Protein AF-A0A3M1MGG4-F1 (afdb_monomer_lite)

Radius of gyration: 17.97 Å; chains: 1; bounding box: 42×29×46 Å

pLDDT: mean 87.84, std 11.25, range [44.09, 96.88]

Secondary structure (DSSP, 8-state):
-------HHHHHHHHHHHTTS-S-----S-TTS-EE-SSSEE-HHHHHHHHT--TTPPP-B--TTS--B--HHHHHHHHHHHHHHHHT--GGGHHHHHTTTTHHHHHHHHHHHHHHHHHTTT-HHHHHHHHHHHHHHHHHH--S-S--

Foldseek 3Di:
DDDFDDDVVVVVVVVCVVVVVDPDDDDDDPQVFFGDQPPDTHGPVVSCCSVVDDPPDWDWDDDVLAFTDTDPVSLVVLLLLLLCVVVVHDSVCSVVCCVDPCVVSSVVSSVVSVVLRVVCRRPVVSVVVVVVSSVVSCVVPPPDRPDD

Structure (mmCIF, N/CA/C/O backbone):
data_AF-A0A3M1MGG4-F1
#
_entry.id   AF-A0A3M1MGG4-F1
#
loop_
_atom_site.group_PDB
_atom_site.id
_atom_site.type_symbol
_atom_site.label_atom_id
_atom_site.label_alt_id
_atom_site.label_comp_id
_atom_site.label_asym_id
_atom_site.label_entity_id
_atom_site.label_seq_id
_atom_site.pdbx_PDB_ins_code
_atom_site.Cartn_x
_atom_site.Cartn_y
_atom_site.Cartn_z
_atom_site.occupancy
_atom_site.B_iso_or_equiv
_atom_site.auth_seq_id
_atom_site.auth_comp_id
_atom_site.auth_asym_id
_atom_site.auth_atom_id
_atom_site.pdbx_PDB_model_num
ATOM 1 N N . MET A 1 1 ? -23.788 -18.014 16.847 1.00 44.09 1 MET A N 1
ATOM 2 C CA . MET A 1 1 ? -22.692 -17.072 16.533 1.00 44.09 1 MET A CA 1
ATOM 3 C C . MET A 1 1 ? -23.095 -15.717 17.086 1.00 44.09 1 MET A C 1
ATOM 5 O O . MET A 1 1 ? -24.131 -15.208 16.672 1.00 44.09 1 MET A O 1
ATOM 9 N N . SER A 1 2 ? -22.392 -15.197 18.094 1.00 48.78 2 SER A N 1
ATOM 10 C CA . SER A 1 2 ? -22.711 -13.889 18.675 1.00 48.78 2 SER A CA 1
ATOM 11 C C . SER A 1 2 ? -22.551 -12.807 17.604 1.00 48.78 2 SER A C 1
ATOM 13 O O . SER A 1 2 ? -21.558 -12.780 16.877 1.00 48.78 2 SER A O 1
ATOM 15 N N . GLN A 1 3 ? -23.549 -11.932 17.454 1.00 62.31 3 GLN A N 1
ATOM 16 C CA . GLN A 1 3 ? -23.387 -10.746 16.617 1.00 62.31 3 GLN A CA 1
ATOM 17 C C . GLN A 1 3 ? -22.326 -9.861 17.275 1.00 62.31 3 GLN A C 1
ATOM 19 O O . GLN A 1 3 ? -22.537 -9.362 18.378 1.00 62.31 3 GLN A O 1
ATOM 24 N N . GLY A 1 4 ? -21.178 -9.701 16.617 1.00 71.69 4 GLY A N 1
ATOM 25 C CA . GLY A 1 4 ? -20.136 -8.788 17.074 1.00 71.69 4 GLY A CA 1
ATOM 26 C C . GLY A 1 4 ? -20.618 -7.327 17.127 1.00 71.69 4 GLY A C 1
ATOM 27 O O . GLY A 1 4 ? -21.656 -6.991 16.543 1.00 71.69 4 GLY A O 1
ATOM 28 N N . PRO A 1 5 ? -19.860 -6.434 17.788 1.00 82.19 5 PRO A N 1
ATOM 29 C CA . PRO A 1 5 ? -20.170 -5.011 17.849 1.00 82.19 5 PRO A CA 1
ATOM 30 C C . PRO A 1 5 ? -20.324 -4.405 16.447 1.00 82.19 5 PRO A C 1
ATOM 32 O O . PRO A 1 5 ? -19.544 -4.685 15.531 1.00 82.19 5 PRO A O 1
ATOM 35 N N . LYS A 1 6 ? -21.329 -3.541 16.268 1.00 84.75 6 LYS A N 1
ATOM 36 C CA . LYS A 1 6 ? -21.509 -2.776 15.028 1.00 84.75 6 LYS A CA 1
ATOM 37 C C . LYS A 1 6 ? -20.746 -1.460 15.127 1.00 84.75 6 LYS A C 1
ATOM 39 O O . LYS A 1 6 ? -21.097 -0.583 15.906 1.00 84.75 6 LYS A O 1
ATOM 44 N N . TYR A 1 7 ? -19.719 -1.321 14.299 1.00 91.69 7 TYR A N 1
ATOM 45 C CA . TYR A 1 7 ? -18.889 -0.122 14.241 1.00 91.69 7 TYR A CA 1
ATOM 46 C C . TYR A 1 7 ? -19.455 0.894 13.239 1.00 91.69 7 TYR A C 1
ATOM 48 O O . TYR A 1 7 ? -19.267 0.755 12.028 1.00 91.69 7 TYR A O 1
ATOM 56 N N . GLU A 1 8 ? -20.135 1.936 13.729 1.00 91.69 8 GLU A N 1
ATOM 57 C CA . GLU A 1 8 ? -20.734 2.974 12.868 1.00 91.69 8 GLU A CA 1
ATOM 58 C C . GLU A 1 8 ? -19.691 3.721 12.020 1.00 91.69 8 GLU A C 1
ATOM 60 O O . GLU A 1 8 ? -19.950 4.019 10.851 1.00 91.69 8 GLU A O 1
ATOM 65 N N . PHE A 1 9 ? -18.478 3.946 12.544 1.00 92.62 9 PHE A N 1
ATOM 66 C CA . PHE A 1 9 ? -17.394 4.551 11.758 1.00 92.62 9 PHE A CA 1
ATOM 67 C C . PHE A 1 9 ? -17.061 3.704 10.521 1.00 92.62 9 PHE A C 1
ATOM 69 O O . PHE A 1 9 ? -16.896 4.242 9.427 1.00 92.62 9 PHE A O 1
ATOM 76 N N . PHE A 1 10 ? -17.029 2.374 10.671 1.00 92.25 10 PHE A N 1
ATOM 77 C CA . PHE A 1 10 ? -16.714 1.459 9.581 1.00 92.25 10 PHE A CA 1
ATOM 78 C C . PHE A 1 10 ? -17.848 1.414 8.553 1.00 92.25 10 PHE A C 1
ATOM 80 O O . PHE A 1 10 ? -17.601 1.440 7.351 1.00 92.25 10 PHE A O 1
ATOM 87 N N . LYS A 1 11 ? -19.105 1.429 9.010 1.00 91.44 11 LYS A N 1
ATOM 88 C CA . LYS A 1 11 ? -20.278 1.523 8.128 1.00 91.44 11 LYS A CA 1
ATOM 89 C C . LYS A 1 11 ? -20.255 2.805 7.290 1.00 91.44 11 LYS A C 1
ATOM 91 O O . LYS A 1 11 ? -20.558 2.768 6.097 1.00 91.44 11 LYS A O 1
ATOM 96 N N . ARG A 1 12 ? -19.879 3.935 7.897 1.00 93.50 12 ARG A N 1
ATOM 97 C CA . ARG A 1 12 ? -19.726 5.217 7.198 1.00 93.50 12 ARG A CA 1
ATOM 98 C C . ARG A 1 12 ? -18.561 5.183 6.209 1.00 93.50 12 ARG A C 1
ATOM 100 O O . ARG A 1 12 ? -18.747 5.613 5.074 1.00 93.50 12 ARG A O 1
ATOM 107 N N . LEU A 1 13 ? -17.415 4.631 6.610 1.00 92.69 13 LEU A N 1
ATOM 108 C CA . LEU A 1 13 ? -16.254 4.413 5.743 1.00 92.69 13 LEU A CA 1
ATOM 109 C C . LEU A 1 13 ? -16.649 3.607 4.500 1.00 92.69 13 LEU A C 1
ATOM 111 O O . LEU A 1 13 ? -16.473 4.092 3.385 1.00 92.69 13 LEU A O 1
ATOM 115 N N . ALA A 1 14 ? -17.255 2.431 4.681 1.00 89.56 14 ALA A N 1
ATOM 116 C CA . ALA A 1 14 ? -17.663 1.561 3.580 1.00 89.56 14 ALA A CA 1
ATOM 117 C C . ALA A 1 14 ? -18.642 2.261 2.626 1.00 89.56 14 ALA A C 1
ATOM 119 O O . ALA A 1 14 ? -18.489 2.181 1.411 1.00 89.56 14 ALA A O 1
ATOM 120 N N . ARG A 1 15 ? -19.611 3.016 3.164 1.00 91.12 15 ARG A N 1
ATOM 121 C CA . ARG A 1 15 ? -20.554 3.795 2.349 1.00 91.12 15 ARG A CA 1
ATOM 122 C C . ARG A 1 15 ? -19.852 4.856 1.499 1.00 91.12 15 ARG A C 1
ATOM 124 O O . ARG A 1 15 ? -20.163 4.963 0.319 1.00 91.12 15 ARG A O 1
ATOM 131 N N . ILE A 1 16 ? -18.937 5.632 2.085 1.00 91.75 16 ILE A N 1
ATOM 132 C CA . ILE A 1 16 ? -18.217 6.707 1.380 1.00 91.75 16 ILE A CA 1
ATOM 133 C C . ILE A 1 16 ? -17.399 6.134 0.222 1.00 91.75 16 ILE A C 1
ATOM 135 O O . ILE A 1 16 ? -17.457 6.669 -0.887 1.00 91.75 16 ILE A O 1
ATOM 139 N N . ILE A 1 17 ? -16.662 5.046 0.474 1.00 86.81 17 ILE A N 1
ATOM 140 C CA . ILE A 1 17 ? -15.829 4.414 -0.551 1.00 86.81 17 ILE A CA 1
ATOM 141 C C . ILE A 1 17 ? -16.705 3.814 -1.658 1.00 86.81 17 ILE A C 1
ATOM 143 O O . ILE A 1 17 ? -16.496 4.129 -2.827 1.00 86.81 17 ILE A O 1
ATOM 147 N N . ASN A 1 18 ? -17.709 3.004 -1.306 1.00 83.94 18 ASN A N 1
ATOM 148 C CA . ASN A 1 18 ? -18.535 2.290 -2.289 1.00 83.94 18 ASN A CA 1
ATOM 149 C C . ASN A 1 18 ? -19.397 3.235 -3.138 1.00 83.94 18 ASN A C 1
ATOM 151 O O . ASN A 1 18 ? -19.693 2.942 -4.291 1.00 83.94 18 ASN A O 1
ATOM 155 N N . ALA A 1 19 ? -19.786 4.390 -2.593 1.00 87.69 19 ALA A N 1
ATOM 156 C CA . ALA A 1 19 ? -20.484 5.425 -3.351 1.00 87.69 19 ALA A CA 1
ATOM 157 C C . ALA A 1 19 ? -19.542 6.264 -4.239 1.00 87.69 19 ALA A C 1
ATOM 159 O O . ALA A 1 19 ? -20.005 7.175 -4.922 1.00 87.69 19 ALA A O 1
ATOM 160 N N . GLY A 1 20 ? -18.226 6.020 -4.199 1.00 84.44 20 GLY A N 1
ATOM 161 C CA . GLY A 1 20 ? -17.229 6.801 -4.932 1.00 84.44 20 GLY A CA 1
ATOM 162 C C . GLY A 1 20 ? -17.125 8.261 -4.479 1.00 84.44 20 GLY A C 1
ATOM 163 O O . GLY A 1 20 ? -16.536 9.075 -5.187 1.00 84.44 20 GLY A O 1
ATOM 164 N N . GLN A 1 21 ? -17.686 8.601 -3.313 1.00 88.06 21 GLN A N 1
ATOM 165 C CA . GLN A 1 21 ? -17.761 9.977 -2.808 1.00 88.06 21 GLN A CA 1
ATOM 166 C C . GLN A 1 21 ? -16.386 10.525 -2.429 1.00 88.06 21 GLN A C 1
ATOM 168 O O . GLN A 1 21 ? -16.125 11.714 -2.590 1.00 88.06 21 GLN A O 1
ATOM 173 N N . SER A 1 22 ? -15.504 9.664 -1.918 1.00 88.44 22 SER A N 1
ATOM 174 C CA . SER A 1 22 ? -14.121 10.021 -1.626 1.00 88.44 22 SER A CA 1
ATOM 175 C C . SER A 1 22 ? -13.185 8.838 -1.845 1.00 88.44 22 SER A C 1
ATOM 177 O O . SER A 1 22 ? -13.557 7.681 -1.662 1.00 88.44 22 SER A O 1
ATOM 179 N N . ARG A 1 23 ? -11.939 9.157 -2.202 1.00 81.88 23 ARG A N 1
ATOM 180 C CA . ARG A 1 23 ? -10.812 8.214 -2.313 1.00 81.88 23 ARG A CA 1
ATOM 181 C C . ARG A 1 23 ? -9.812 8.350 -1.162 1.00 81.88 23 ARG A C 1
ATOM 183 O O . ARG A 1 23 ? -8.827 7.625 -1.127 1.00 81.88 23 ARG A O 1
ATOM 190 N N . SER A 1 24 ? -10.049 9.296 -0.254 1.00 88.94 24 SER A N 1
ATOM 191 C CA . SER A 1 24 ? -9.250 9.521 0.948 1.00 88.94 24 SER A CA 1
ATOM 192 C C . SER A 1 24 ? -10.174 9.649 2.150 1.00 88.94 24 SER A C 1
ATOM 194 O O . SER A 1 24 ? -11.184 10.359 2.099 1.00 88.94 24 SER A O 1
ATOM 196 N N . ILE A 1 25 ? -9.854 8.931 3.220 1.00 91.38 25 ILE A N 1
ATOM 197 C CA . ILE A 1 25 ? -10.637 8.919 4.452 1.00 91.38 25 ILE A CA 1
ATOM 198 C C . ILE A 1 25 ? -9.675 9.113 5.609 1.00 91.38 25 ILE A C 1
ATOM 200 O O . ILE A 1 25 ? -8.713 8.365 5.759 1.00 91.38 25 ILE A O 1
ATOM 204 N N . ILE A 1 26 ? -9.968 10.112 6.434 1.00 93.00 26 ILE A N 1
ATOM 205 C CA . ILE A 1 26 ? -9.280 10.338 7.698 1.00 93.00 26 ILE A CA 1
ATOM 206 C C . ILE A 1 26 ? -10.158 9.737 8.791 1.00 93.00 26 ILE A C 1
ATOM 208 O O . ILE A 1 26 ? -11.330 10.090 8.919 1.00 93.00 26 ILE A O 1
ATOM 212 N N . VAL A 1 27 ? -9.590 8.807 9.554 1.00 91.12 27 VAL A N 1
ATOM 213 C CA . VAL A 1 27 ? -10.222 8.218 10.737 1.00 91.12 27 VAL A CA 1
ATOM 214 C C . VAL A 1 27 ? -9.554 8.826 11.966 1.00 91.12 27 VAL A C 1
ATOM 216 O O . VAL A 1 27 ? -8.329 8.847 12.052 1.00 91.12 27 VAL A O 1
ATOM 219 N N . SER A 1 28 ? -10.350 9.335 12.902 1.00 92.12 28 SER A N 1
ATOM 220 C CA . SER A 1 28 ? -9.887 9.947 14.150 1.00 92.12 28 SER A CA 1
ATOM 221 C C . SER A 1 28 ? -10.726 9.468 15.340 1.00 92.12 28 SER A C 1
ATOM 223 O O . SER A 1 28 ? -11.808 8.906 15.154 1.00 92.12 28 SER A O 1
ATOM 225 N N . GLY A 1 29 ? -10.218 9.666 16.561 1.00 90.44 29 GLY A N 1
ATOM 226 C CA . GLY A 1 29 ? -10.838 9.215 17.813 1.00 90.44 29 GLY A CA 1
ATOM 227 C C . GLY A 1 29 ? -9.914 8.289 18.608 1.00 90.44 29 GLY A C 1
ATOM 228 O O . GLY A 1 29 ? -8.692 8.423 18.531 1.00 90.44 29 GLY A O 1
ATOM 229 N N . ASN A 1 30 ? -10.491 7.333 19.340 1.00 90.88 30 ASN A N 1
ATOM 230 C CA . ASN A 1 30 ? -9.749 6.356 20.144 1.00 90.88 30 ASN A CA 1
ATOM 231 C C . ASN A 1 30 ? -9.112 5.264 19.263 1.00 90.88 30 ASN A C 1
ATOM 233 O O . ASN A 1 30 ? -9.511 4.103 19.272 1.00 90.88 30 ASN A O 1
ATOM 237 N N . VAL A 1 31 ? -8.114 5.635 18.461 1.00 88.38 31 VAL A N 1
ATOM 238 C CA . VAL A 1 31 ? -7.442 4.720 17.517 1.00 88.38 31 VAL A CA 1
ATOM 239 C C . VAL A 1 31 ? -6.660 3.590 18.201 1.00 88.38 31 VAL A C 1
ATOM 241 O O . VAL A 1 31 ? -6.323 2.606 17.545 1.00 88.38 31 VAL A O 1
ATOM 244 N N . ASN A 1 32 ? -6.402 3.727 19.505 1.00 89.38 32 ASN A N 1
ATOM 245 C CA . ASN A 1 32 ? -5.707 2.743 20.337 1.00 89.38 32 ASN A CA 1
ATOM 246 C C . ASN A 1 32 ? -6.648 1.700 20.965 1.00 89.38 32 ASN A C 1
ATOM 248 O O . ASN A 1 32 ? -6.165 0.782 21.626 1.00 89.38 32 ASN A O 1
ATOM 252 N N . ASP A 1 33 ? -7.964 1.826 20.771 1.00 94.19 33 ASP A N 1
ATOM 253 C CA . ASP A 1 33 ? -8.922 0.825 21.236 1.00 94.19 33 ASP A CA 1
ATOM 254 C C . ASP A 1 33 ? -8.776 -0.485 20.444 1.00 94.19 33 ASP A C 1
ATOM 256 O O . ASP A 1 33 ? -8.196 -0.545 19.353 1.00 94.19 33 ASP A O 1
ATOM 260 N N . LEU A 1 34 ? -9.339 -1.559 20.998 1.00 94.69 34 LEU A N 1
ATOM 261 C CA . LEU A 1 34 ? -9.438 -2.840 20.312 1.00 94.69 34 LEU A CA 1
ATOM 262 C C . LEU A 1 34 ? -10.799 -2.992 19.625 1.00 94.69 34 LEU A C 1
ATOM 264 O O . LEU A 1 34 ? -11.851 -2.672 20.179 1.00 94.69 34 LEU A O 1
ATOM 268 N N . PHE A 1 35 ? -10.776 -3.559 18.424 1.00 94.62 35 PHE A N 1
ATOM 269 C CA . PHE A 1 35 ? -11.930 -3.769 17.561 1.00 94.62 35 PHE A CA 1
ATOM 270 C C . PHE A 1 35 ? -12.114 -5.265 17.307 1.00 94.62 35 PHE A C 1
ATOM 272 O O . PHE A 1 35 ? -11.180 -5.961 16.920 1.00 94.62 35 PHE A O 1
ATOM 279 N N . PHE A 1 36 ? -13.323 -5.770 17.519 1.00 93.81 36 PHE A N 1
ATOM 280 C CA . PHE A 1 36 ? -13.685 -7.155 17.269 1.00 93.81 36 PHE A CA 1
ATOM 281 C C . PHE A 1 36 ? -13.852 -7.392 15.767 1.00 93.81 36 PHE A C 1
ATOM 283 O O . PHE A 1 36 ? -14.742 -6.825 15.127 1.00 93.81 36 PHE A O 1
ATOM 290 N N . ASP A 1 37 ? -13.007 -8.237 15.192 1.00 89.62 37 ASP A N 1
ATOM 291 C CA . ASP A 1 37 ? -12.994 -8.508 13.751 1.00 89.62 37 ASP A CA 1
ATOM 292 C C . ASP A 1 37 ? -13.900 -9.671 13.311 1.00 89.62 37 ASP A C 1
ATOM 294 O O . ASP A 1 37 ? -14.031 -9.928 12.113 1.00 89.62 37 ASP A O 1
ATOM 298 N N . GLY A 1 38 ? -14.567 -10.323 14.265 1.00 87.38 38 GLY A N 1
ATOM 299 C CA . GLY A 1 38 ? -15.361 -11.537 14.068 1.00 87.38 38 GLY A CA 1
ATOM 300 C C . GLY A 1 38 ? -14.805 -12.737 14.835 1.00 87.38 38 GLY A C 1
ATOM 301 O O . GLY A 1 38 ? -15.567 -13.647 15.152 1.00 87.38 38 GLY A O 1
ATOM 302 N N . GLU A 1 39 ? -13.519 -12.699 15.185 1.00 90.44 39 GLU A N 1
ATOM 303 C CA . GLU A 1 39 ? -12.828 -13.753 15.931 1.00 90.44 39 GLU A CA 1
ATOM 304 C C . GLU A 1 39 ? -12.145 -13.198 17.185 1.00 90.44 39 GLU A C 1
ATOM 306 O O . GLU A 1 39 ? -12.321 -13.740 18.272 1.00 90.44 39 GLU A O 1
ATOM 311 N N . ASN A 1 40 ? -11.393 -12.100 17.049 1.00 93.69 40 ASN A N 1
ATOM 312 C CA . ASN A 1 40 ? -10.548 -11.542 18.101 1.00 93.69 40 ASN A CA 1
ATOM 313 C C . ASN A 1 40 ? -10.708 -10.021 18.211 1.00 93.69 40 ASN A C 1
ATOM 315 O O . ASN A 1 40 ? -11.074 -9.333 17.256 1.00 93.69 40 ASN A O 1
ATOM 319 N N . TYR A 1 41 ? -10.388 -9.484 19.388 1.00 94.94 41 TYR A N 1
ATOM 320 C CA . TYR A 1 41 ? -10.197 -8.049 19.583 1.00 94.94 41 TYR A CA 1
ATOM 321 C C . TYR A 1 41 ? -8.793 -7.657 19.117 1.00 94.94 41 TYR A C 1
ATOM 323 O O . TYR A 1 41 ? -7.800 -8.109 19.685 1.00 94.94 41 TYR A O 1
ATOM 331 N N . VAL A 1 42 ? -8.710 -6.833 18.072 1.00 95.44 42 VAL A N 1
ATOM 332 C CA . VAL A 1 42 ? -7.455 -6.449 17.412 1.00 95.44 42 VAL A CA 1
ATOM 333 C C . VAL A 1 42 ? -7.339 -4.926 17.268 1.00 95.44 42 VAL A C 1
ATOM 335 O O . VAL A 1 42 ? -8.361 -4.241 17.233 1.00 95.44 42 VAL A O 1
ATOM 338 N N . PRO A 1 43 ? -6.126 -4.359 17.149 1.00 95.56 43 PRO A N 1
ATOM 339 C CA . PRO A 1 43 ? -5.958 -2.930 16.888 1.00 95.56 43 PRO A CA 1
ATOM 340 C C . PRO A 1 43 ? -6.601 -2.479 15.565 1.00 95.56 43 PRO A C 1
ATOM 342 O O . PRO A 1 43 ? -6.878 -3.289 14.674 1.00 95.56 43 PRO A O 1
ATOM 345 N N . LEU A 1 44 ? -6.776 -1.163 15.401 1.00 94.50 44 LEU A N 1
ATOM 346 C CA . LEU A 1 44 ? -7.452 -0.563 14.242 1.00 94.50 44 LEU A CA 1
ATOM 347 C C . LEU A 1 44 ? -6.871 -1.007 12.889 1.00 94.50 44 LEU A C 1
ATOM 349 O O . LEU A 1 44 ? -7.626 -1.312 11.967 1.00 94.50 44 LEU A O 1
ATOM 353 N N . VAL A 1 45 ? -5.543 -1.053 12.751 1.00 93.94 45 VAL A N 1
ATOM 354 C CA . VAL A 1 45 ? -4.888 -1.387 11.473 1.00 93.94 45 VAL A CA 1
ATOM 355 C C . VAL A 1 45 ? -5.184 -2.837 11.042 1.00 93.94 45 VAL A C 1
ATOM 357 O O . VAL A 1 45 ? -5.715 -3.014 9.943 1.00 93.94 45 VAL A O 1
ATOM 360 N N . PRO A 1 46 ? -4.939 -3.878 11.868 1.00 93.88 46 PRO A N 1
ATOM 361 C CA . PRO A 1 46 ? -5.379 -5.244 11.569 1.00 93.88 46 PRO A CA 1
ATOM 362 C C . PRO A 1 46 ? -6.881 -5.372 11.301 1.00 93.88 46 PRO A C 1
ATOM 364 O O . PRO A 1 46 ? -7.274 -6.081 10.372 1.00 93.88 46 PRO A O 1
ATOM 367 N N . PHE A 1 47 ? -7.717 -4.665 12.071 1.00 94.88 47 PHE A N 1
ATOM 368 C CA . PHE A 1 47 ? -9.164 -4.648 11.857 1.00 94.88 47 PHE A CA 1
ATOM 369 C C . PHE A 1 47 ? -9.515 -4.134 10.452 1.00 94.88 47 PHE A C 1
ATOM 371 O O . PHE A 1 47 ? -10.246 -4.794 9.710 1.00 94.88 47 PHE A O 1
ATOM 378 N N . LEU A 1 48 ? -8.957 -2.987 10.049 1.00 93.19 48 LEU A N 1
ATOM 379 C CA . LEU A 1 48 ? -9.190 -2.400 8.730 1.00 93.19 48 LEU A CA 1
ATOM 380 C C . LEU A 1 48 ? -8.662 -3.293 7.607 1.00 93.19 48 LEU A C 1
ATOM 382 O O . LEU A 1 48 ? -9.376 -3.495 6.626 1.00 93.19 48 LEU A O 1
ATOM 386 N N . LEU A 1 49 ? -7.466 -3.872 7.750 1.00 92.88 49 LEU A N 1
ATOM 387 C CA . LEU A 1 49 ? -6.905 -4.799 6.762 1.00 92.88 49 LEU A CA 1
ATOM 388 C C . LEU A 1 49 ? -7.843 -5.977 6.496 1.00 92.88 49 LEU A C 1
ATOM 390 O O . LEU A 1 49 ? -8.177 -6.243 5.342 1.00 92.88 49 LEU A O 1
ATOM 394 N N . ARG A 1 50 ? -8.336 -6.636 7.552 1.00 91.88 50 ARG A N 1
ATOM 395 C CA . ARG A 1 50 ? -9.274 -7.762 7.423 1.00 91.88 50 ARG A CA 1
ATOM 396 C C . ARG A 1 50 ? -10.584 -7.331 6.766 1.00 91.88 50 ARG A C 1
ATOM 398 O O . ARG A 1 50 ? -11.054 -7.984 5.840 1.00 91.88 50 ARG A O 1
ATOM 405 N N . ARG A 1 51 ? -11.167 -6.219 7.219 1.00 89.88 51 ARG A N 1
ATOM 406 C CA . ARG A 1 51 ? -12.510 -5.779 6.802 1.00 89.88 51 ARG A CA 1
ATOM 407 C C . ARG A 1 51 ? -12.551 -5.115 5.426 1.00 89.88 51 ARG A C 1
ATOM 409 O O . ARG A 1 51 ? -13.625 -5.030 4.840 1.00 89.88 51 ARG A O 1
ATOM 416 N N . THR A 1 52 ? -11.413 -4.650 4.915 1.00 89.81 52 THR A N 1
ATOM 417 C CA . THR A 1 52 ? -11.297 -4.020 3.585 1.00 89.81 52 THR A CA 1
ATOM 418 C C . THR A 1 52 ? -10.617 -4.920 2.554 1.00 89.81 52 THR A C 1
ATOM 420 O O . THR A 1 52 ? -10.322 -4.477 1.445 1.00 89.81 52 THR A O 1
ATOM 423 N N . ARG A 1 53 ? -10.368 -6.191 2.895 1.00 89.38 53 ARG A N 1
ATOM 424 C CA . ARG A 1 53 ? -9.752 -7.150 1.981 1.00 89.38 53 ARG A CA 1
ATOM 425 C C . ARG A 1 53 ? -10.710 -7.476 0.839 1.00 89.38 53 ARG A C 1
ATOM 427 O O . ARG A 1 53 ? -11.733 -8.122 1.048 1.00 89.38 53 ARG A O 1
ATOM 434 N N . VAL A 1 54 ? -10.339 -7.081 -0.374 1.00 85.62 54 VAL A N 1
ATOM 435 C CA . VAL A 1 54 ? -11.095 -7.380 -1.593 1.00 85.62 54 VAL A CA 1
ATOM 436 C C . VAL A 1 54 ? -10.184 -8.014 -2.629 1.00 85.62 54 VAL A C 1
ATOM 438 O O . VAL A 1 54 ? -9.032 -7.615 -2.802 1.00 85.62 54 VAL A O 1
ATOM 441 N N . ARG A 1 55 ? -10.702 -9.043 -3.308 1.00 83.56 55 ARG A N 1
ATOM 442 C CA . ARG A 1 55 ? -9.963 -9.774 -4.336 1.00 83.56 55 ARG A CA 1
ATOM 443 C C . ARG A 1 55 ? -9.516 -8.812 -5.438 1.00 83.56 55 ARG A C 1
ATOM 445 O O . ARG A 1 55 ? -10.304 -8.018 -5.930 1.00 83.56 55 ARG A O 1
ATOM 452 N N . GLY A 1 56 ? -8.248 -8.911 -5.827 1.00 82.88 56 GLY A N 1
ATOM 453 C CA . GLY A 1 56 ? -7.671 -8.088 -6.891 1.00 82.88 56 GLY A CA 1
ATOM 454 C C . GLY A 1 56 ? -7.070 -6.762 -6.419 1.00 82.88 56 GLY A C 1
ATOM 455 O O . GLY A 1 56 ? -6.234 -6.222 -7.137 1.00 82.88 56 GLY A O 1
ATOM 456 N N . LEU A 1 57 ? -7.394 -6.287 -5.210 1.00 86.75 57 LEU A N 1
ATOM 457 C CA . LEU A 1 57 ? -6.786 -5.085 -4.637 1.00 86.75 57 LEU A CA 1
ATOM 458 C C . LEU A 1 57 ? -5.579 -5.432 -3.764 1.00 86.75 57 LEU A C 1
ATOM 460 O O . LEU A 1 57 ? -5.622 -6.364 -2.965 1.00 86.75 57 LEU A O 1
ATOM 464 N N . ILE A 1 58 ? -4.515 -4.646 -3.916 1.00 91.44 58 ILE A N 1
ATOM 465 C CA . ILE A 1 58 ? -3.305 -4.732 -3.098 1.00 91.44 58 ILE A CA 1
ATOM 466 C C . ILE A 1 58 ? -3.458 -3.776 -1.915 1.00 91.44 58 ILE A C 1
ATOM 468 O O . ILE A 1 58 ? -3.712 -2.585 -2.105 1.00 91.44 58 ILE A O 1
ATOM 472 N N . GLN A 1 59 ? -3.301 -4.296 -0.698 1.00 93.19 59 GLN A N 1
ATOM 473 C CA . GLN A 1 59 ? -3.301 -3.494 0.523 1.00 93.19 59 GLN A CA 1
ATOM 4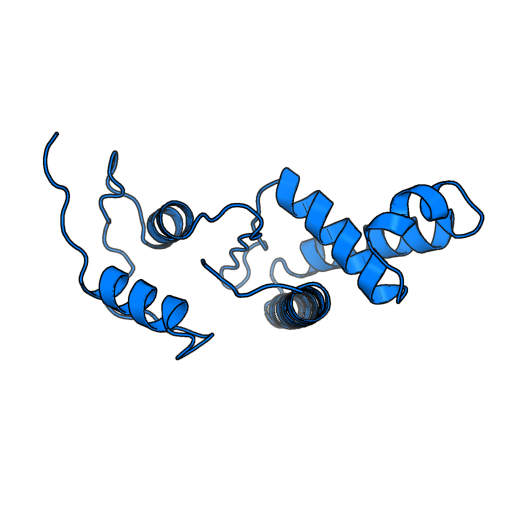74 C C . GLN A 1 59 ? -1.864 -3.171 0.929 1.00 93.19 59 GLN A C 1
ATOM 476 O O . GLN A 1 59 ? -1.022 -4.061 1.046 1.00 93.19 59 GLN A O 1
ATOM 481 N N . ILE A 1 60 ? -1.603 -1.888 1.164 1.00 95.00 60 ILE A N 1
ATOM 482 C CA . ILE A 1 60 ? -0.305 -1.378 1.599 1.00 95.00 60 ILE A CA 1
ATOM 483 C C . ILE A 1 60 ? -0.512 -0.641 2.914 1.00 95.00 60 ILE A C 1
ATOM 485 O O . ILE A 1 60 ? -1.424 0.178 3.030 1.00 95.00 60 ILE A O 1
ATOM 489 N N . VAL A 1 61 ? 0.340 -0.923 3.894 1.00 95.81 61 VAL A N 1
ATOM 490 C CA . VAL A 1 61 ? 0.364 -0.217 5.174 1.00 95.81 61 VAL A CA 1
ATOM 491 C C . VAL A 1 61 ? 1.686 0.500 5.318 1.00 95.81 61 VAL A C 1
ATOM 493 O O . VAL A 1 61 ? 2.747 -0.086 5.120 1.00 95.81 61 VAL A O 1
ATOM 496 N N . TYR A 1 62 ? 1.615 1.762 5.706 1.00 96.25 62 TYR A N 1
ATOM 497 C CA . TYR A 1 62 ? 2.776 2.541 6.079 1.00 96.25 62 TYR A CA 1
ATOM 498 C C . TYR A 1 62 ? 2.492 3.237 7.406 1.00 96.25 62 TYR A C 1
ATOM 500 O O . TYR A 1 62 ? 1.448 3.865 7.582 1.00 96.25 62 TYR A O 1
ATOM 508 N N . GLU A 1 63 ? 3.430 3.094 8.331 1.00 93.88 63 GLU A N 1
ATOM 509 C CA . GLU A 1 63 ? 3.470 3.806 9.602 1.00 93.88 63 GLU A CA 1
ATOM 510 C C . GLU A 1 63 ? 4.674 4.744 9.559 1.00 93.88 63 GLU A C 1
ATOM 512 O O . GLU A 1 63 ? 5.693 4.401 8.962 1.00 93.88 63 GLU A O 1
ATOM 517 N N . LEU A 1 64 ? 4.562 5.932 10.155 1.00 93.44 64 LEU A N 1
ATOM 518 C CA . LEU A 1 64 ? 5.604 6.954 10.061 1.00 93.44 64 LEU A CA 1
ATOM 519 C C . LEU A 1 64 ? 6.970 6.395 10.490 1.00 93.44 64 LEU A C 1
ATOM 521 O O . LEU A 1 64 ? 7.098 5.854 11.585 1.00 93.44 64 LEU A O 1
ATOM 525 N N . ASN A 1 65 ? 7.977 6.547 9.625 1.00 91.88 65 ASN A N 1
ATOM 526 C CA . ASN A 1 65 ? 9.343 6.025 9.783 1.00 91.88 65 ASN A CA 1
ATOM 527 C C . ASN A 1 65 ? 9.461 4.488 9.822 1.00 91.88 65 ASN A C 1
ATOM 529 O O . ASN A 1 65 ? 10.573 3.967 9.897 1.00 91.88 65 ASN A O 1
ATOM 533 N N . GLY A 1 66 ? 8.348 3.762 9.742 1.00 93.69 66 GLY A N 1
ATOM 534 C CA . GLY A 1 66 ? 8.310 2.311 9.651 1.00 93.69 66 GLY A CA 1
ATOM 535 C C . GLY A 1 66 ? 8.475 1.798 8.216 1.00 93.69 66 GLY A C 1
ATOM 536 O O . GLY A 1 66 ? 8.520 2.573 7.259 1.00 93.69 66 GLY A O 1
ATOM 537 N N . PRO A 1 67 ? 8.555 0.471 8.038 1.00 95.12 67 PRO A N 1
ATOM 538 C CA . PRO A 1 67 ? 8.577 -0.132 6.716 1.00 95.12 67 PRO A CA 1
ATOM 539 C C . PRO A 1 67 ? 7.212 -0.038 6.034 1.00 95.12 67 PRO A C 1
ATOM 541 O O . PRO A 1 67 ? 6.160 -0.093 6.676 1.00 95.12 67 PRO A O 1
ATOM 544 N N . ILE A 1 68 ? 7.233 0.012 4.704 1.00 96.31 68 ILE A N 1
ATOM 545 C CA . ILE A 1 68 ? 6.038 -0.213 3.893 1.00 96.31 68 ILE A CA 1
ATOM 546 C C . ILE A 1 68 ? 5.731 -1.713 3.933 1.00 96.31 68 ILE A C 1
ATOM 548 O O . ILE A 1 68 ? 6.508 -2.529 3.438 1.00 96.31 68 ILE A O 1
ATOM 552 N N . ARG A 1 69 ? 4.604 -2.083 4.543 1.00 94.94 69 ARG A N 1
ATOM 553 C CA . ARG A 1 69 ? 4.168 -3.473 4.718 1.00 94.94 69 ARG A CA 1
ATOM 554 C C . ARG A 1 69 ? 3.110 -3.846 3.685 1.00 94.94 69 ARG A C 1
ATOM 556 O O . ARG A 1 69 ? 2.179 -3.085 3.431 1.00 94.94 69 ARG A O 1
ATOM 563 N N . MET A 1 70 ? 3.236 -5.048 3.138 1.00 94.50 70 MET A N 1
ATOM 564 C CA . MET A 1 70 ? 2.284 -5.701 2.235 1.00 94.50 70 MET A CA 1
ATOM 565 C C . MET A 1 70 ? 2.514 -7.218 2.289 1.00 94.50 70 MET A C 1
ATOM 567 O O . MET A 1 70 ? 3.506 -7.658 2.870 1.00 94.50 70 MET A O 1
ATOM 571 N N . SER A 1 71 ? 1.613 -8.019 1.716 1.00 91.56 71 SER A N 1
ATOM 572 C CA . SER A 1 71 ? 1.856 -9.463 1.584 1.00 91.56 71 SER A CA 1
ATOM 573 C C . SER A 1 71 ? 2.961 -9.735 0.555 1.00 91.56 71 SER A C 1
ATOM 575 O O . SER A 1 71 ? 3.088 -8.977 -0.407 1.00 91.56 71 SER A O 1
ATOM 577 N N . ASP A 1 72 ? 3.726 -10.820 0.704 1.00 89.88 72 ASP A N 1
ATOM 578 C CA . ASP A 1 72 ? 4.786 -11.167 -0.260 1.00 89.88 72 ASP A CA 1
ATOM 579 C C . ASP A 1 72 ? 4.223 -11.375 -1.673 1.00 89.88 72 ASP A C 1
ATOM 581 O O . ASP A 1 72 ? 4.758 -10.851 -2.649 1.00 89.88 72 ASP A O 1
ATOM 585 N N . SER A 1 73 ? 3.061 -12.029 -1.780 1.00 90.44 73 SER A N 1
ATOM 586 C CA . SER A 1 73 ? 2.369 -12.204 -3.060 1.00 90.44 73 SER A CA 1
ATOM 587 C C . SER A 1 73 ? 1.961 -10.881 -3.706 1.00 90.44 73 SER A C 1
ATOM 589 O O . SER A 1 73 ? 2.008 -10.744 -4.928 1.00 90.44 73 SER A O 1
ATOM 591 N N . ASP A 1 74 ? 1.544 -9.895 -2.908 1.00 93.19 74 ASP A N 1
ATOM 592 C CA . ASP A 1 74 ? 1.192 -8.581 -3.439 1.00 93.19 74 ASP A CA 1
ATOM 593 C C . ASP A 1 74 ? 2.433 -7.752 -3.762 1.00 93.19 74 ASP A C 1
ATOM 595 O O . ASP A 1 74 ? 2.400 -6.975 -4.714 1.00 93.19 74 ASP A O 1
ATOM 599 N N . ARG A 1 75 ? 3.536 -7.945 -3.030 1.00 94.19 75 ARG A N 1
ATOM 600 C CA . ARG A 1 75 ? 4.816 -7.290 -3.304 1.00 94.19 75 ARG A CA 1
ATOM 601 C C . ARG A 1 75 ? 5.333 -7.644 -4.688 1.00 94.19 75 ARG A C 1
ATOM 603 O O . ARG A 1 75 ? 5.679 -6.738 -5.440 1.00 94.19 75 ARG A O 1
ATOM 610 N N . ASP A 1 76 ? 5.354 -8.927 -5.042 1.00 92.38 76 ASP A N 1
ATOM 611 C CA . ASP A 1 76 ? 5.825 -9.365 -6.359 1.00 92.38 76 ASP A CA 1
ATOM 612 C C . ASP A 1 76 ? 4.945 -8.808 -7.484 1.00 92.38 76 ASP A C 1
ATOM 614 O O . ASP A 1 76 ? 5.452 -8.243 -8.456 1.00 92.38 76 ASP A O 1
ATOM 618 N N . ARG A 1 77 ? 3.617 -8.873 -7.311 1.00 91.75 77 ARG A N 1
ATOM 619 C CA . ARG A 1 77 ? 2.650 -8.310 -8.267 1.00 91.75 77 ARG A CA 1
ATOM 620 C C . ARG A 1 77 ? 2.818 -6.802 -8.429 1.00 91.75 77 ARG A C 1
ATOM 622 O O . ARG A 1 77 ? 2.759 -6.294 -9.548 1.00 91.75 77 ARG A O 1
ATOM 629 N N . LEU A 1 78 ? 3.019 -6.084 -7.326 1.00 93.31 78 LEU A N 1
ATOM 630 C CA . LEU A 1 78 ? 3.208 -4.638 -7.334 1.00 93.31 78 LEU A CA 1
ATOM 631 C C . LEU A 1 78 ? 4.545 -4.246 -7.964 1.00 93.31 78 LEU A C 1
ATOM 633 O O . LEU A 1 78 ? 4.586 -3.278 -8.720 1.00 93.31 78 LEU A O 1
ATOM 637 N N . ARG A 1 79 ? 5.614 -5.006 -7.696 1.00 94.75 79 ARG A N 1
ATOM 638 C CA . ARG A 1 79 ? 6.937 -4.807 -8.297 1.00 94.75 79 ARG A CA 1
ATOM 639 C C . ARG A 1 79 ? 6.872 -4.925 -9.813 1.00 94.75 79 ARG A C 1
ATOM 641 O O . ARG A 1 79 ? 7.380 -4.051 -10.511 1.00 94.75 79 ARG A O 1
ATOM 648 N N . ASP A 1 80 ? 6.226 -5.972 -10.318 1.00 91.94 80 ASP A N 1
ATOM 649 C CA . ASP A 1 80 ? 6.073 -6.171 -11.757 1.00 91.94 80 ASP A CA 1
ATOM 650 C C . ASP A 1 80 ? 5.192 -5.084 -12.379 1.00 91.94 80 ASP A C 1
ATOM 652 O O . ASP A 1 80 ? 5.582 -4.481 -13.376 1.00 91.94 80 ASP A O 1
ATOM 656 N N . ALA A 1 81 ? 4.059 -4.743 -11.756 1.00 92.00 81 ALA A N 1
ATOM 657 C CA . ALA A 1 81 ? 3.207 -3.654 -12.231 1.00 92.00 81 ALA A CA 1
ATOM 658 C C . ALA A 1 81 ? 3.952 -2.308 -12.287 1.00 92.00 81 ALA A C 1
ATOM 660 O O . ALA A 1 81 ? 3.859 -1.584 -13.279 1.00 92.00 81 ALA 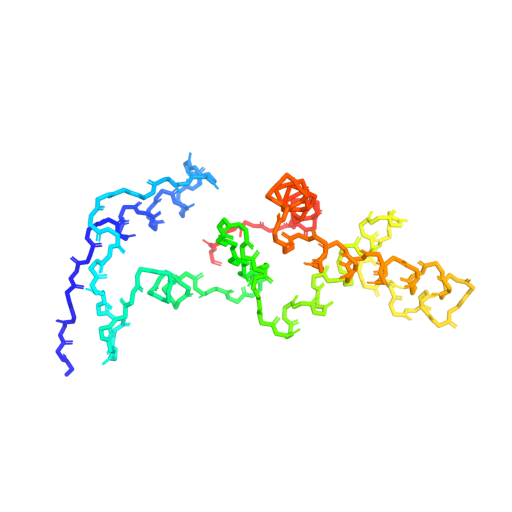A O 1
ATOM 661 N N . TRP A 1 82 ? 4.739 -1.994 -11.257 1.00 94.56 82 TRP A N 1
ATOM 662 C CA . TRP A 1 82 ? 5.535 -0.772 -11.190 1.00 94.56 82 TRP A CA 1
ATOM 663 C C . TRP A 1 82 ? 6.668 -0.757 -12.222 1.00 94.56 82 TRP A C 1
ATOM 665 O O . TRP A 1 82 ? 6.897 0.268 -12.865 1.00 94.56 82 TRP A O 1
ATOM 675 N N . ALA A 1 83 ? 7.351 -1.886 -12.433 1.00 93.12 83 ALA A N 1
ATOM 676 C CA . ALA A 1 83 ? 8.382 -2.006 -13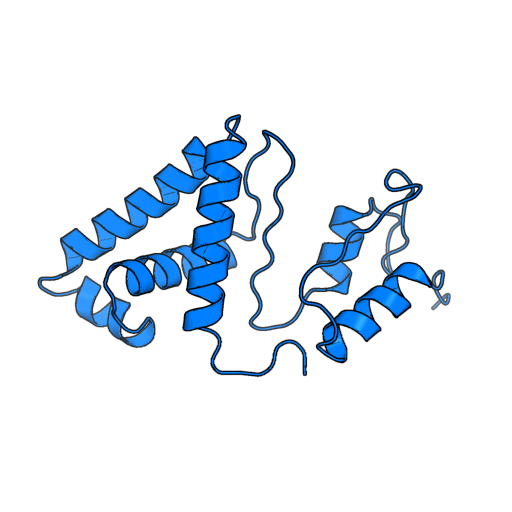.459 1.00 93.12 83 ALA A CA 1
ATOM 677 C C . ALA A 1 83 ? 7.794 -1.813 -14.866 1.00 93.12 83 ALA A C 1
ATOM 679 O O . ALA A 1 83 ? 8.347 -1.049 -15.659 1.00 93.12 83 ALA A O 1
ATOM 680 N N . ALA A 1 84 ? 6.640 -2.428 -15.153 1.00 90.50 84 ALA A N 1
ATOM 681 C CA . ALA A 1 84 ? 5.925 -2.235 -16.415 1.00 90.50 84 ALA A CA 1
ATOM 682 C C . ALA A 1 84 ? 5.536 -0.769 -16.618 1.00 90.50 84 ALA A C 1
ATOM 684 O O . ALA A 1 84 ? 5.793 -0.197 -17.678 1.00 90.50 84 ALA A O 1
ATOM 685 N N . TRP A 1 85 ? 4.988 -0.147 -15.571 1.00 92.00 85 TRP A N 1
ATOM 686 C CA . TRP A 1 85 ? 4.621 1.264 -15.566 1.00 92.00 85 TRP A CA 1
ATOM 687 C C . TRP A 1 85 ? 5.811 2.178 -15.888 1.00 92.00 85 TRP A C 1
ATOM 689 O O . TRP A 1 85 ? 5.697 3.058 -16.740 1.00 92.00 85 TRP A O 1
ATOM 699 N N . LYS A 1 86 ? 6.979 1.945 -15.275 1.00 90.75 86 LYS A N 1
ATOM 700 C CA . LYS A 1 86 ? 8.203 2.721 -15.546 1.00 90.75 86 LYS A CA 1
ATOM 701 C C . LYS A 1 86 ? 8.737 2.550 -16.964 1.00 90.75 86 LYS A C 1
ATOM 703 O O . LYS A 1 86 ? 9.354 3.475 -17.484 1.00 90.75 86 LYS A O 1
ATOM 708 N N . LEU A 1 87 ? 8.530 1.383 -17.567 1.00 90.19 87 LEU A N 1
ATOM 709 C CA . LEU A 1 87 ? 8.954 1.084 -18.936 1.00 90.19 87 LEU A CA 1
ATOM 710 C C . LEU A 1 87 ? 7.891 1.454 -19.983 1.00 90.19 87 LEU A C 1
ATOM 712 O O . LEU A 1 87 ? 8.142 1.306 -21.174 1.00 90.19 87 LEU A O 1
ATOM 716 N N . GLY A 1 88 ? 6.707 1.913 -19.561 1.00 86.81 88 GLY A N 1
ATOM 717 C CA . GLY A 1 88 ? 5.591 2.204 -20.462 1.00 86.81 88 GLY A CA 1
ATOM 718 C C . GLY A 1 88 ? 5.049 0.966 -21.187 1.00 86.81 88 GLY A C 1
ATOM 719 O O . GLY A 1 88 ? 4.527 1.090 -22.292 1.00 86.81 88 GLY A O 1
ATOM 720 N N . THR A 1 89 ? 5.187 -0.226 -20.596 1.00 85.44 89 THR A N 1
ATOM 721 C CA . THR A 1 89 ? 4.761 -1.503 -21.193 1.00 85.44 89 THR A CA 1
ATOM 722 C C . THR A 1 89 ? 3.593 -2.119 -20.422 1.00 85.44 89 THR A C 1
ATOM 724 O O . THR A 1 89 ? 3.370 -1.815 -19.251 1.00 85.44 89 THR A O 1
ATOM 727 N N . ASP A 1 90 ? 2.841 -3.012 -21.067 1.00 82.12 90 ASP A N 1
ATOM 728 C CA . ASP A 1 90 ? 1.741 -3.732 -20.418 1.00 82.12 90 ASP A CA 1
ATOM 729 C C . ASP A 1 90 ? 2.269 -4.860 -19.511 1.00 82.12 90 ASP A C 1
ATOM 731 O O . ASP A 1 90 ? 3.201 -5.583 -19.880 1.00 82.12 90 ASP A O 1
ATOM 735 N N . VAL A 1 91 ? 1.653 -5.041 -18.339 1.00 81.88 91 VAL A N 1
ATOM 736 C CA . VAL A 1 91 ? 2.058 -6.051 -17.343 1.00 81.88 91 VAL A CA 1
ATOM 737 C C . VAL A 1 91 ? 1.982 -7.479 -17.902 1.00 81.88 91 VAL A C 1
ATOM 739 O O . VAL A 1 91 ? 2.807 -8.315 -17.549 1.00 81.88 91 VAL A O 1
ATOM 742 N N . GLY A 1 92 ? 1.056 -7.773 -18.819 1.00 80.19 92 GLY A N 1
ATOM 743 C CA . GLY A 1 92 ? 0.961 -9.089 -19.461 1.00 80.19 92 GLY A CA 1
ATOM 744 C C . GLY A 1 92 ? 2.117 -9.388 -20.422 1.00 80.19 92 GLY A C 1
ATOM 745 O O . GLY A 1 92 ? 2.462 -10.547 -20.630 1.00 80.19 92 GLY A O 1
ATOM 746 N N . SER A 1 93 ? 2.755 -8.352 -20.975 1.00 80.31 93 SER A N 1
ATOM 747 C CA . SER A 1 93 ? 3.899 -8.485 -21.895 1.00 80.31 93 SER A CA 1
ATOM 748 C C . SER A 1 93 ? 5.251 -8.624 -21.183 1.00 80.31 93 SER A C 1
ATOM 750 O O . SER A 1 93 ? 6.240 -9.035 -21.795 1.00 80.31 93 SER A O 1
ATOM 752 N N . LEU A 1 94 ? 5.297 -8.300 -19.888 1.00 80.69 94 LEU A N 1
ATOM 753 C CA . LEU A 1 94 ? 6.511 -8.271 -19.070 1.00 80.69 94 LEU A CA 1
ATOM 754 C C . LEU A 1 94 ? 7.262 -9.613 -19.034 1.00 80.69 94 LEU A C 1
ATOM 756 O O . LEU A 1 94 ? 8.473 -9.589 -19.240 1.00 80.69 94 LEU A O 1
ATOM 760 N N . PRO A 1 95 ? 6.605 -10.777 -18.839 1.00 81.50 95 PRO A N 1
ATOM 761 C CA . PRO A 1 95 ? 7.298 -12.067 -18.816 1.00 81.50 95 PRO A CA 1
ATOM 762 C C . PRO A 1 95 ? 8.002 -12.386 -20.138 1.00 81.50 95 PRO A C 1
ATOM 764 O O . PRO A 1 95 ? 9.136 -12.853 -20.138 1.00 81.50 95 PRO A O 1
ATOM 767 N N . ILE A 1 96 ? 7.357 -12.069 -21.264 1.00 78.44 96 ILE A N 1
ATOM 768 C CA . ILE A 1 96 ? 7.906 -12.302 -22.606 1.00 78.44 96 ILE A CA 1
ATOM 769 C C . ILE A 1 96 ? 9.127 -11.401 -22.830 1.00 78.44 96 ILE A C 1
ATOM 771 O O . ILE A 1 96 ? 10.178 -11.860 -23.270 1.00 78.44 96 ILE A O 1
ATOM 775 N N . LYS A 1 97 ? 9.017 -10.119 -22.464 1.00 77.88 97 LYS A N 1
ATOM 776 C CA . LYS A 1 97 ? 10.110 -9.144 -22.581 1.00 77.88 97 LYS A CA 1
ATOM 777 C C . LYS A 1 97 ? 11.279 -9.435 -21.638 1.00 77.88 97 LYS A C 1
ATOM 779 O O . LYS A 1 97 ? 12.428 -9.211 -22.014 1.00 77.88 97 LYS A O 1
ATOM 784 N N . ALA A 1 98 ? 11.003 -9.990 -20.457 1.00 73.88 98 ALA A N 1
ATOM 785 C CA . ALA A 1 98 ? 12.013 -10.384 -19.476 1.00 73.88 98 ALA A CA 1
ATOM 786 C C . ALA A 1 98 ? 12.893 -11.555 -19.946 1.00 73.88 98 ALA A C 1
ATOM 788 O O . ALA A 1 98 ? 13.993 -11.730 -19.429 1.00 73.88 98 ALA A O 1
ATOM 789 N N . MET A 1 99 ? 12.436 -12.332 -20.933 1.00 78.38 99 MET A N 1
ATOM 790 C CA . MET A 1 99 ? 13.209 -13.401 -21.578 1.00 78.38 99 MET A CA 1
ATOM 791 C C . MET A 1 99 ? 13.953 -12.932 -22.840 1.00 78.38 99 MET A C 1
ATOM 793 O O . MET A 1 99 ? 14.710 -13.701 -23.427 1.00 78.38 99 MET A O 1
ATOM 797 N N . GLY A 1 100 ? 13.718 -11.693 -23.278 1.00 81.06 100 GLY A N 1
ATOM 798 C CA . GLY A 1 100 ? 14.295 -11.116 -24.488 1.00 81.06 100 GLY A CA 1
ATOM 799 C C . GLY A 1 100 ? 15.347 -10.044 -24.203 1.00 81.06 100 GLY A C 1
ATOM 800 O O . GLY A 1 100 ? 15.923 -9.961 -23.120 1.00 81.06 100 GLY A O 1
ATOM 801 N N . ALA A 1 101 ? 15.575 -9.174 -25.186 1.00 78.75 101 ALA A N 1
ATOM 802 C CA . ALA A 1 101 ? 16.587 -8.116 -25.112 1.00 78.75 101 ALA A CA 1
ATOM 803 C C . ALA A 1 101 ? 16.342 -7.079 -23.991 1.00 78.75 101 ALA A C 1
ATOM 805 O O . ALA A 1 101 ? 17.284 -6.440 -23.528 1.00 78.75 101 ALA A O 1
ATOM 806 N N . GLU A 1 102 ? 15.098 -6.925 -23.525 1.00 82.31 102 GLU A N 1
ATOM 807 C CA . GLU A 1 102 ? 14.710 -5.970 -22.472 1.00 82.31 102 GLU A CA 1
ATOM 808 C C . GLU A 1 102 ? 14.932 -6.514 -21.042 1.00 82.31 102 GLU A C 1
ATOM 810 O O . GLU A 1 102 ? 14.717 -5.792 -20.066 1.00 82.31 102 GLU A O 1
ATOM 815 N N . SER A 1 103 ? 15.402 -7.761 -20.898 1.00 86.94 103 SER A N 1
ATOM 816 C CA . SER A 1 103 ? 15.604 -8.453 -19.613 1.00 86.94 103 SER A CA 1
ATOM 817 C C . SER A 1 103 ? 16.391 -7.625 -18.587 1.00 86.94 103 SER A C 1
ATOM 819 O O . SER A 1 103 ? 15.913 -7.375 -17.479 1.00 86.94 103 SER A O 1
ATOM 821 N N . ALA A 1 104 ? 17.546 -7.081 -18.985 1.00 89.31 104 ALA A N 1
ATOM 822 C CA . ALA A 1 104 ? 18.395 -6.289 -18.095 1.00 89.31 104 ALA A CA 1
ATOM 823 C C . ALA A 1 104 ? 17.710 -5.002 -17.598 1.00 89.31 104 ALA A C 1
ATOM 825 O O . ALA A 1 104 ? 17.897 -4.598 -16.449 1.00 89.31 104 ALA A O 1
ATOM 826 N N . GLN A 1 105 ? 16.899 -4.357 -18.445 1.00 89.19 105 GLN A N 1
ATOM 827 C CA . GLN A 1 105 ? 16.167 -3.145 -18.071 1.00 89.19 105 GLN A CA 1
ATOM 828 C C . GLN A 1 105 ? 15.040 -3.464 -17.086 1.00 89.19 105 GLN A C 1
ATOM 830 O O . GLN A 1 105 ? 14.846 -2.734 -16.114 1.00 89.19 105 GLN A O 1
ATOM 835 N N . ILE A 1 106 ? 14.325 -4.568 -17.302 1.00 89.31 106 ILE A N 1
ATOM 836 C CA . ILE A 1 106 ? 13.268 -5.039 -16.400 1.00 89.31 106 ILE A CA 1
ATOM 837 C C . ILE A 1 106 ? 13.846 -5.370 -15.024 1.00 89.31 106 ILE A C 1
ATOM 839 O O . ILE A 1 106 ? 13.328 -4.901 -14.008 1.00 89.31 106 ILE A O 1
ATOM 843 N N . ASP A 1 107 ? 14.954 -6.106 -14.979 1.00 91.38 107 ASP A N 1
ATOM 844 C CA . ASP A 1 107 ? 15.613 -6.457 -13.722 1.00 91.38 107 ASP A CA 1
ATOM 845 C C . ASP A 1 107 ? 16.169 -5.230 -12.998 1.00 91.38 107 ASP A C 1
ATOM 847 O O . ASP A 1 107 ? 16.075 -5.138 -11.772 1.00 91.38 107 ASP A O 1
ATOM 851 N N . MET A 1 108 ? 16.681 -4.244 -13.740 1.00 94.38 108 MET A N 1
ATOM 852 C CA . MET A 1 108 ? 17.073 -2.958 -13.169 1.00 94.38 108 MET A CA 1
ATOM 853 C C . MET A 1 108 ? 15.884 -2.266 -12.486 1.00 94.38 108 MET A C 1
ATOM 855 O O . MET A 1 108 ? 16.018 -1.833 -11.342 1.00 94.38 108 MET A O 1
ATOM 859 N N . ARG A 1 109 ? 14.706 -2.212 -13.128 1.00 94.25 109 ARG A N 1
ATOM 860 C CA . ARG A 1 109 ? 13.497 -1.617 -12.523 1.00 94.25 109 ARG A CA 1
ATOM 861 C C . ARG A 1 109 ? 12.999 -2.404 -11.315 1.00 94.25 109 ARG A C 1
ATOM 863 O O . ARG A 1 109 ? 12.609 -1.808 -10.318 1.00 94.25 109 ARG A O 1
ATOM 870 N N . ARG A 1 110 ? 13.059 -3.735 -11.348 1.00 94.19 110 ARG A N 1
ATOM 871 C CA . ARG A 1 110 ? 12.711 -4.570 -10.187 1.00 94.19 110 ARG A CA 1
ATOM 872 C C . ARG A 1 110 ? 13.607 -4.274 -8.982 1.00 94.19 110 ARG A C 1
ATOM 874 O O . ARG A 1 110 ? 13.101 -4.112 -7.876 1.00 94.19 110 ARG A O 1
ATOM 881 N N . ARG A 1 111 ? 14.918 -4.129 -9.201 1.00 96.12 111 ARG A N 1
ATOM 882 C CA . ARG A 1 111 ? 15.868 -3.744 -8.142 1.00 96.12 111 ARG A CA 1
ATOM 883 C C . ARG A 1 111 ? 15.619 -2.329 -7.629 1.00 96.12 111 ARG A C 1
ATOM 885 O O . ARG A 1 111 ? 15.716 -2.101 -6.430 1.00 96.12 111 ARG A O 1
ATOM 892 N N . GLU A 1 112 ? 15.288 -1.397 -8.519 1.00 96.56 112 GLU A N 1
ATOM 893 C CA . GLU A 1 112 ? 14.945 -0.018 -8.157 1.00 96.56 112 GLU A CA 1
ATOM 894 C C . GLU A 1 112 ? 13.706 0.029 -7.249 1.00 96.56 112 GLU A C 1
ATOM 896 O O . GLU A 1 112 ? 13.716 0.714 -6.229 1.00 96.56 112 GLU A O 1
ATOM 901 N N . PHE A 1 113 ? 12.674 -0.767 -7.551 1.00 96.88 113 PHE A N 1
ATOM 902 C CA . PHE A 1 113 ? 11.511 -0.933 -6.677 1.00 96.88 113 PHE A CA 1
ATOM 903 C C . PHE A 1 113 ? 11.912 -1.423 -5.278 1.00 96.88 113 PHE A C 1
ATOM 905 O O . PHE A 1 113 ? 11.520 -0.827 -4.275 1.00 96.88 113 PHE A O 1
ATOM 912 N N . ASP A 1 114 ? 12.719 -2.485 -5.198 1.00 95.81 114 ASP A N 1
ATOM 913 C CA . ASP A 1 114 ? 13.170 -3.032 -3.914 1.00 95.81 114 ASP A CA 1
ATOM 914 C C . ASP A 1 114 ? 14.042 -2.034 -3.136 1.00 95.81 114 ASP A C 1
ATOM 916 O O . ASP A 1 114 ? 13.983 -1.980 -1.905 1.00 95.81 114 ASP A O 1
ATOM 920 N N . GLN A 1 115 ? 14.812 -1.205 -3.843 1.00 96.31 115 GLN A N 1
ATOM 921 C CA . GLN A 1 115 ? 15.585 -0.123 -3.248 1.00 96.31 115 GLN A CA 1
ATOM 922 C C . GLN A 1 115 ? 14.672 0.951 -2.645 1.00 96.31 115 GLN A C 1
ATOM 924 O O . GLN A 1 115 ? 14.848 1.293 -1.480 1.00 96.31 115 GLN A O 1
ATOM 929 N N . TYR A 1 116 ? 13.640 1.400 -3.368 1.00 96.00 116 TYR A N 1
ATOM 930 C CA . TYR A 1 116 ? 12.658 2.353 -2.841 1.00 96.00 116 TYR A CA 1
ATOM 931 C C . TYR A 1 116 ? 11.939 1.838 -1.589 1.00 96.00 116 TYR A C 1
ATOM 933 O O . TYR A 1 116 ? 11.752 2.595 -0.635 1.00 96.00 116 TYR A O 1
ATOM 941 N N . VAL A 1 117 ? 11.571 0.552 -1.557 1.00 94.94 117 VAL A N 1
ATOM 942 C CA . VAL A 1 117 ? 10.959 -0.074 -0.372 1.00 94.94 117 VAL A CA 1
ATOM 943 C C . VAL A 1 117 ? 11.904 -0.011 0.832 1.00 94.94 117 VAL A C 1
ATOM 945 O O . VAL A 1 117 ? 11.464 0.331 1.929 1.00 94.94 117 VAL A O 1
ATOM 948 N N . ARG A 1 118 ? 13.196 -0.314 0.640 1.00 95.38 118 ARG A N 1
ATOM 949 C CA . ARG A 1 118 ? 14.201 -0.282 1.716 1.00 95.38 118 ARG A CA 1
ATOM 950 C C . ARG A 1 118 ? 14.506 1.137 2.188 1.00 95.38 118 ARG A C 1
ATOM 952 O O . ARG A 1 118 ? 14.487 1.382 3.389 1.00 95.38 118 ARG A O 1
ATOM 959 N N . ASP A 1 119 ? 14.710 2.066 1.261 1.00 95.50 119 ASP A N 1
ATOM 960 C CA . ASP A 1 119 ? 15.082 3.456 1.563 1.00 95.50 119 ASP A CA 1
ATOM 961 C C . ASP A 1 119 ? 13.947 4.257 2.204 1.00 95.50 119 ASP A C 1
ATOM 963 O O . ASP A 1 119 ? 14.171 5.332 2.753 1.00 95.50 119 ASP A O 1
ATOM 967 N N . SER A 1 120 ? 12.719 3.740 2.149 1.00 95.00 120 SER A N 1
ATOM 968 C CA . SER A 1 120 ? 11.566 4.320 2.840 1.00 95.00 120 SER A CA 1
ATOM 969 C C . SER A 1 120 ? 11.637 4.144 4.364 1.00 95.00 120 SER A C 1
ATOM 971 O O . SER A 1 120 ? 10.988 4.890 5.097 1.00 95.00 120 SER A O 1
ATOM 973 N N . ILE A 1 121 ? 12.416 3.178 4.864 1.00 95.62 121 ILE A N 1
ATOM 974 C CA . ILE A 1 121 ? 12.550 2.921 6.303 1.00 95.62 121 ILE A CA 1
ATOM 975 C C . ILE A 1 121 ? 13.341 4.069 6.939 1.00 95.62 121 ILE A C 1
ATOM 977 O O . ILE A 1 121 ? 14.475 4.341 6.557 1.00 95.62 121 ILE A O 1
ATOM 981 N N . GLY A 1 122 ? 12.745 4.756 7.915 1.00 95.12 122 GLY A N 1
ATOM 982 C CA . GLY A 1 122 ? 13.361 5.922 8.558 1.00 95.12 122 GLY A CA 1
ATOM 983 C C . GLY A 1 122 ? 13.377 7.208 7.719 1.00 95.12 122 GLY A C 1
ATOM 984 O O . GLY A 1 122 ? 13.859 8.227 8.208 1.00 95.12 122 GLY A O 1
ATOM 985 N N . ASN A 1 123 ? 12.827 7.206 6.497 1.00 96.06 123 ASN A N 1
ATOM 986 C CA . ASN A 1 123 ? 12.729 8.393 5.645 1.00 96.06 123 ASN A CA 1
ATOM 987 C C . ASN A 1 123 ? 11.293 8.596 5.146 1.00 96.06 123 ASN A C 1
ATOM 989 O O . ASN A 1 123 ? 10.894 8.122 4.079 1.00 96.06 123 ASN A O 1
ATOM 993 N N . ALA A 1 124 ? 10.512 9.353 5.919 1.00 95.44 124 ALA A N 1
ATOM 994 C CA . ALA A 1 124 ? 9.107 9.594 5.612 1.00 95.44 124 ALA A CA 1
ATOM 995 C C . ALA A 1 124 ? 8.876 10.318 4.278 1.00 95.44 124 ALA A C 1
ATOM 997 O O . ALA A 1 124 ? 7.883 10.044 3.606 1.00 95.44 124 ALA A O 1
ATOM 998 N N . THR A 1 125 ? 9.785 11.204 3.867 1.00 95.81 125 THR A N 1
ATOM 999 C CA . THR A 1 125 ? 9.685 11.910 2.582 1.00 95.81 125 THR A CA 1
ATOM 1000 C C . THR A 1 125 ? 9.801 10.930 1.420 1.00 95.81 125 THR A C 1
ATOM 1002 O O . THR A 1 125 ? 8.961 10.941 0.520 1.00 95.81 125 THR A O 1
ATOM 1005 N N . GLN A 1 126 ? 10.792 10.037 1.478 1.00 95.88 126 GLN A N 1
ATOM 1006 C CA . GLN A 1 126 ? 10.979 8.985 0.481 1.00 95.88 126 GLN A CA 1
ATOM 1007 C C . GLN A 1 126 ? 9.776 8.039 0.440 1.00 95.88 126 GLN A C 1
ATOM 1009 O O . GLN A 1 126 ? 9.266 7.734 -0.638 1.00 95.88 126 GLN A O 1
ATOM 1014 N N . ALA A 1 127 ? 9.281 7.626 1.611 1.00 96.88 127 ALA A N 1
ATOM 1015 C CA . ALA A 1 127 ? 8.126 6.744 1.717 1.00 96.88 127 ALA A CA 1
ATOM 1016 C C . ALA A 1 127 ? 6.871 7.361 1.084 1.00 96.88 127 ALA A C 1
ATOM 1018 O O . ALA A 1 127 ? 6.197 6.714 0.283 1.00 96.88 127 ALA A O 1
ATOM 1019 N N . LEU A 1 128 ? 6.565 8.624 1.397 1.00 95.88 128 LEU A N 1
ATOM 1020 C CA . LEU A 1 128 ? 5.400 9.318 0.846 1.00 95.88 128 LEU A CA 1
ATOM 1021 C C . LEU A 1 128 ? 5.517 9.530 -0.666 1.00 95.88 128 LEU A C 1
ATOM 1023 O O . LEU A 1 128 ? 4.531 9.345 -1.383 1.00 95.88 128 LEU A O 1
ATOM 1027 N N . GLU A 1 129 ? 6.707 9.862 -1.168 1.00 96.88 129 GLU A N 1
ATOM 1028 C CA . GLU A 1 129 ? 6.938 9.991 -2.607 1.00 96.88 129 GLU A CA 1
ATOM 1029 C C . GLU A 1 129 ? 6.786 8.644 -3.321 1.00 96.88 129 GLU A C 1
ATOM 1031 O O . GLU A 1 129 ? 6.148 8.554 -4.373 1.00 96.88 129 GLU A O 1
ATOM 1036 N N . PHE A 1 130 ? 7.288 7.564 -2.728 1.00 96.81 130 PHE A N 1
ATOM 1037 C CA . PHE A 1 130 ? 7.108 6.237 -3.294 1.00 96.81 130 PHE A CA 1
ATOM 1038 C C . PHE A 1 130 ? 5.632 5.805 -3.276 1.00 96.81 130 PHE A C 1
ATOM 1040 O O . PHE A 1 130 ? 5.107 5.385 -4.308 1.00 96.81 130 PHE A O 1
ATOM 1047 N N . LEU A 1 131 ? 4.904 6.015 -2.172 1.00 95.94 131 LEU A N 1
ATOM 1048 C CA . LEU A 1 131 ? 3.454 5.775 -2.092 1.00 95.94 131 LEU A CA 1
ATOM 1049 C C . LEU A 1 131 ? 2.665 6.600 -3.125 1.00 95.94 131 LEU A C 1
ATOM 1051 O O . LEU A 1 131 ? 1.683 6.110 -3.698 1.00 95.94 131 LEU A O 1
ATOM 1055 N N . ARG A 1 132 ? 3.103 7.830 -3.423 1.00 95.00 132 ARG A N 1
ATOM 1056 C CA . ARG A 1 132 ? 2.535 8.652 -4.502 1.00 95.00 132 ARG A CA 1
ATOM 1057 C C . ARG A 1 132 ? 2.726 7.982 -5.864 1.00 95.00 132 ARG A C 1
ATOM 1059 O O . ARG A 1 132 ? 1.761 7.884 -6.623 1.00 95.00 132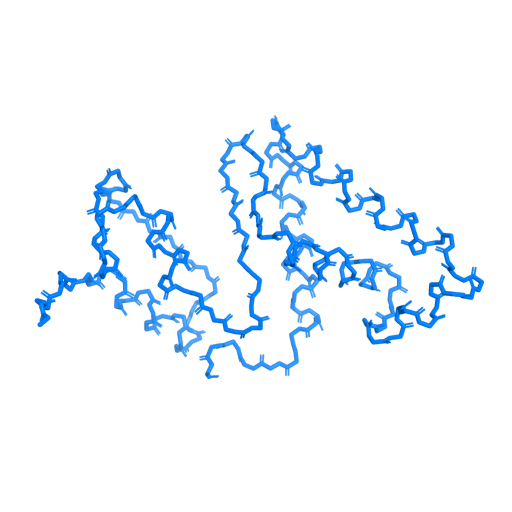 ARG A O 1
ATOM 1066 N N . GLN A 1 133 ? 3.926 7.480 -6.165 1.00 95.06 133 GLN A N 1
ATOM 1067 C CA . GLN A 1 133 ? 4.190 6.741 -7.407 1.00 95.06 133 GLN A CA 1
ATOM 1068 C C . GLN A 1 133 ? 3.323 5.482 -7.517 1.00 95.06 133 GLN A C 1
ATOM 1070 O O . GLN A 1 133 ? 2.719 5.248 -8.562 1.00 95.06 133 GLN A O 1
ATOM 1075 N N . LEU A 1 134 ? 3.190 4.714 -6.432 1.00 94.25 134 LEU A N 1
ATOM 1076 C CA . LEU A 1 134 ? 2.331 3.527 -6.390 1.00 94.25 134 LEU A CA 1
ATOM 1077 C C . LEU A 1 134 ? 0.857 3.879 -6.629 1.00 94.25 134 LEU A C 1
ATOM 1079 O O . LEU A 1 134 ? 0.160 3.179 -7.360 1.00 94.25 134 LEU A O 1
ATOM 1083 N N . THR A 1 135 ? 0.392 5.008 -6.091 1.00 91.19 135 THR A N 1
ATOM 1084 C CA . THR A 1 135 ? -0.968 5.512 -6.335 1.00 91.19 135 THR A CA 1
ATOM 1085 C C . THR A 1 135 ? -1.187 5.872 -7.809 1.00 91.19 135 THR A C 1
ATOM 1087 O O . THR A 1 135 ? -2.260 5.614 -8.355 1.00 91.19 135 THR A O 1
ATOM 1090 N N . ILE A 1 136 ? -0.186 6.453 -8.476 1.00 90.38 136 ILE A N 1
ATOM 1091 C CA . ILE A 1 136 ? -0.252 6.784 -9.909 1.00 90.38 136 ILE A CA 1
ATOM 1092 C C . ILE A 1 136 ? -0.247 5.512 -10.759 1.00 90.38 136 ILE A C 1
ATOM 1094 O O . ILE A 1 136 ? -1.110 5.366 -11.624 1.00 90.38 136 ILE A O 1
ATOM 1098 N N . CYS A 1 137 ? 0.669 4.584 -10.472 1.00 90.88 137 CYS A N 1
ATOM 1099 C CA . CYS A 1 137 ? 0.739 3.273 -11.117 1.00 90.88 137 CYS A CA 1
ATOM 1100 C C . CYS A 1 137 ? -0.607 2.545 -11.009 1.00 90.88 137 CYS A C 1
ATOM 1102 O O . CYS A 1 137 ? -1.169 2.117 -12.013 1.00 90.88 137 CYS A O 1
ATOM 1104 N N . SER A 1 138 ? -1.173 2.492 -9.800 1.00 87.44 138 SER A N 1
ATOM 1105 C CA . SER A 1 138 ? -2.484 1.902 -9.534 1.00 87.44 138 SER A CA 1
ATOM 1106 C C . SER A 1 138 ? -3.567 2.517 -10.424 1.00 87.44 138 SER A C 1
ATOM 1108 O O . SER A 1 138 ? -4.270 1.786 -11.112 1.00 87.44 138 SER A O 1
ATOM 1110 N N . ARG A 1 139 ? -3.651 3.852 -10.518 1.00 82.62 139 ARG A N 1
ATOM 1111 C CA . ARG A 1 139 ? -4.654 4.541 -11.354 1.00 82.62 139 ARG A CA 1
ATOM 1112 C C . ARG A 1 139 ? -4.525 4.262 -12.848 1.00 82.62 139 ARG A C 1
ATOM 1114 O O . ARG A 1 139 ? -5.544 4.251 -13.525 1.00 82.62 139 ARG A O 1
ATOM 1121 N N . GLN A 1 140 ? -3.311 4.088 -13.360 1.00 79.62 140 GLN A N 1
ATOM 1122 C CA . GLN A 1 140 ? -3.106 3.780 -14.778 1.00 79.62 140 GLN A CA 1
ATOM 1123 C C . GLN A 1 140 ? -3.419 2.315 -15.099 1.00 79.62 140 GLN A C 1
ATOM 1125 O O . GLN A 1 140 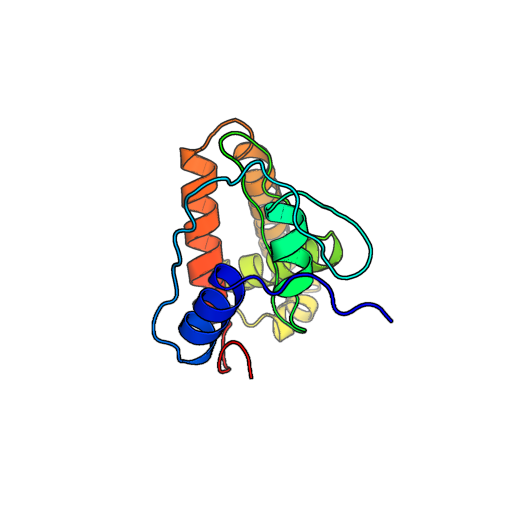? -3.911 2.015 -16.184 1.00 79.62 140 GLN A O 1
ATOM 1130 N N . CYS A 1 141 ? -3.178 1.408 -14.150 1.00 68.81 141 CYS A N 1
ATOM 1131 C CA . CYS A 1 141 ? -3.503 -0.010 -14.289 1.00 68.81 141 CYS A CA 1
ATOM 1132 C C . CYS A 1 141 ? -4.972 -0.334 -13.958 1.00 68.81 141 CYS A C 1
ATOM 1134 O O . CYS A 1 141 ? -5.474 -1.379 -14.371 1.00 68.81 141 CYS A O 1
ATOM 1136 N N . LEU A 1 142 ? -5.672 0.535 -13.222 1.00 66.69 142 LEU A N 1
ATOM 1137 C CA . LEU A 1 142 ? -7.080 0.366 -12.870 1.00 66.69 142 LEU A CA 1
ATOM 1138 C C . LEU A 1 142 ? -7.97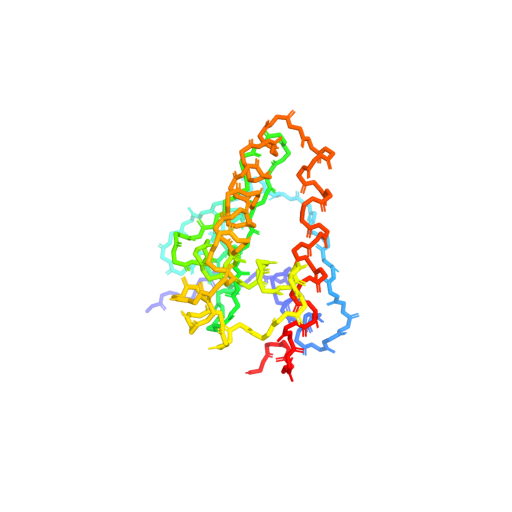4 0.568 -14.099 1.00 66.69 142 LEU A C 1
ATOM 1140 O O . LEU A 1 142 ? -8.332 1.687 -14.458 1.00 66.69 142 LEU A O 1
ATOM 1144 N N . ARG A 1 143 ? -8.351 -0.547 -14.732 1.00 53.78 143 ARG A N 1
ATOM 1145 C CA . ARG A 1 143 ? -9.323 -0.589 -15.836 1.00 53.78 143 ARG A CA 1
ATOM 1146 C C . ARG A 1 143 ? -10.782 -0.740 -15.365 1.00 53.78 143 ARG A C 1
ATOM 1148 O O . ARG A 1 143 ? -11.688 -0.594 -16.177 1.00 53.78 143 ARG A O 1
ATOM 1155 N N . GLU A 1 144 ? -11.029 -0.982 -14.073 1.00 51.78 144 GLU A N 1
ATOM 1156 C CA . GLU A 1 144 ? -12.357 -1.321 -13.525 1.00 51.78 144 GLU A CA 1
ATOM 1157 C C . GLU A 1 144 ? -12.788 -0.434 -12.340 1.00 51.78 144 GLU A C 1
ATOM 1159 O O . GLU A 1 144 ? -11.998 0.321 -11.771 1.00 51.78 144 GLU A O 1
ATOM 1164 N N . ARG A 1 145 ? -14.076 -0.500 -11.967 1.00 45.16 145 ARG A N 1
ATOM 1165 C CA . ARG A 1 145 ? -14.631 0.219 -10.809 1.00 45.16 145 ARG A CA 1
ATOM 1166 C C . ARG A 1 145 ? -14.087 -0.395 -9.515 1.00 45.16 145 ARG A C 1
ATOM 1168 O O . ARG A 1 145 ? -14.184 -1.598 -9.307 1.00 45.16 145 ARG A O 1
ATOM 1175 N N . LEU A 1 146 ? -13.529 0.438 -8.637 1.00 52.97 146 LEU A N 1
ATOM 1176 C CA . LEU A 1 146 ? -13.112 0.025 -7.296 1.00 52.97 146 LEU A CA 1
ATOM 1177 C C . LEU A 1 146 ? -14.338 -0.438 -6.495 1.00 52.97 146 LEU A C 1
ATOM 1179 O O . LEU A 1 146 ? -15.271 0.343 -6.329 1.00 52.97 146 LEU A O 1
ATOM 1183 N N . LEU A 1 147 ? -14.272 -1.665 -5.967 1.00 48.06 147 LEU A N 1
ATOM 1184 C CA . LEU A 1 147 ? -15.210 -2.249 -4.998 1.00 48.06 147 LEU A CA 1
ATOM 1185 C C . LEU A 1 147 ? -16.654 -2.397 -5.516 1.00 48.06 147 LEU A C 1
ATOM 1187 O O . LEU A 1 147 ? -17.570 -1.746 -5.012 1.00 48.06 147 LEU A O 1
ATOM 1191 N N . VAL A 1 148 ? -16.854 -3.297 -6.487 1.00 45.19 148 VAL A N 1
ATOM 1192 C CA . VAL A 1 148 ? -18.153 -3.945 -6.756 1.00 45.19 148 VAL A CA 1
ATOM 1193 C C . VAL A 1 148 ? -17.943 -5.449 -6.832 1.00 45.19 148 VAL A C 1
ATOM 1195 O O . VAL A 1 148 ? -17.045 -5.862 -7.597 1.00 45.19 148 VAL A O 1
#

Sequence (148 aa):
MSQGPKYEFFKRLARIINAGQSRSIIVSGNVNDLFFDGENYVPLVPFLLRRTRVRGLIQIVYELNGPIRMSDSDRDRLRDAWAAWKLGTDVGSLPIKAMGAESAQIDMRRREFDQYVRDSIGNATQALEFLRQLTICSRQCLRERLLV